Protein AF-A0A971UE52-F1 (afdb_monomer)

Solvent-accessible surface area (backbone atoms only — not comparable to full-atom values): 5996 Å² total; per-residue (Å²): 135,59,73,46,77,43,95,81,81,43,76,47,46,68,78,66,31,75,45,76,46,75,59,32,63,43,76,78,85,85,51,57,28,23,63,83,65,72,29,70,52,38,47,49,33,41,35,27,40,80,86,71,50,35,31,35,38,39,42,48,76,51,89,88,56,74,68,48,73,43,81,36,56,69,62,56,45,42,53,52,29,56,71,42,72,45,86,66,57,78,94,50,39,76,41,50,63,70,70,73,110

Foldseek 3Di:
DDWAQDPVSDIDDQVQFPDKAFFQFDCPPPATATLLPRHRFWTWMWTAHPVRWIKIWIDGNDPPDDIHIGTDDLLRVLVRCVSRVHDRDPVSVVSVVVNVD

Mean predicted aligned error: 6.05 Å

Structure (mmCIF, N/CA/C/O backbone):
data_AF-A0A971UE52-F1
#
_entry.id   AF-A0A971UE52-F1
#
loop_
_atom_site.group_PDB
_atom_site.id
_atom_site.type_symbol
_atom_site.label_atom_id
_atom_site.label_alt_id
_atom_site.label_comp_id
_atom_site.label_asym_id
_atom_site.label_entity_id
_atom_site.label_seq_id
_atom_site.pdbx_PDB_ins_code
_atom_site.Cartn_x
_atom_site.Cartn_y
_atom_site.Cartn_z
_atom_site.occupancy
_atom_site.B_iso_or_equiv
_atom_site.auth_seq_id
_atom_site.auth_comp_id
_atom_site.auth_asym_id
_atom_site.auth_atom_id
_atom_site.pdbx_PDB_model_num
ATOM 1 N N . MET A 1 1 ? -0.018 -8.079 14.083 1.00 56.56 1 MET A N 1
ATOM 2 C CA . MET A 1 1 ? -1.252 -7.279 14.201 1.00 56.56 1 MET A CA 1
ATOM 3 C C . MET A 1 1 ? -0.812 -5.843 14.361 1.00 56.56 1 MET A C 1
ATOM 5 O O . MET A 1 1 ? -0.290 -5.513 15.422 1.00 56.56 1 MET A O 1
ATOM 9 N N . THR A 1 2 ? -0.922 -5.044 13.303 1.00 76.38 2 THR A N 1
ATOM 10 C CA . THR A 1 2 ? -0.440 -3.661 13.315 1.00 76.38 2 THR A CA 1
ATOM 11 C C . THR A 1 2 ? -1.608 -2.749 12.998 1.00 76.38 2 THR A C 1
ATOM 13 O O . THR A 1 2 ? -2.152 -2.748 11.896 1.00 76.38 2 THR A O 1
ATOM 16 N N . THR A 1 3 ? -2.046 -2.026 14.017 1.00 81.88 3 THR A N 1
ATOM 17 C CA . THR A 1 3 ? -3.117 -1.050 13.894 1.00 81.88 3 THR A CA 1
ATOM 18 C C . THR A 1 3 ? -2.476 0.322 13.773 1.00 81.88 3 THR A C 1
ATOM 20 O O . THR A 1 3 ? -1.641 0.692 14.600 1.00 81.88 3 THR A O 1
ATOM 23 N N . TYR A 1 4 ? -2.865 1.074 12.752 1.00 82.62 4 TYR A N 1
ATOM 24 C CA . TYR A 1 4 ? -2.341 2.404 12.499 1.00 82.62 4 TYR A CA 1
ATOM 25 C C . TYR A 1 4 ? -3.442 3.442 12.674 1.00 82.62 4 TYR A C 1
ATOM 27 O O . TYR A 1 4 ? -4.571 3.263 12.214 1.00 82.62 4 TYR A O 1
ATOM 35 N N . GLN A 1 5 ? -3.098 4.540 13.337 1.00 81.75 5 GLN A N 1
ATOM 36 C CA . GLN A 1 5 ? -3.959 5.706 13.445 1.00 81.75 5 GLN A CA 1
ATOM 37 C C . GLN A 1 5 ? -3.553 6.707 12.367 1.00 81.75 5 GLN A C 1
ATOM 39 O O . GLN A 1 5 ? -2.395 7.106 12.287 1.00 81.75 5 GLN A O 1
ATOM 44 N N . LEU A 1 6 ? -4.513 7.072 11.531 1.00 77.06 6 LEU A N 1
ATOM 45 C CA . LEU A 1 6 ? -4.371 8.092 10.502 1.00 77.06 6 LEU A CA 1
ATOM 46 C C . LEU A 1 6 ? -4.665 9.472 11.091 1.00 77.06 6 LEU A C 1
ATOM 48 O O . LEU A 1 6 ? -5.411 9.584 12.065 1.00 77.06 6 LEU A O 1
ATOM 52 N N . ASP A 1 7 ? -4.145 10.518 10.449 1.00 68.75 7 ASP A N 1
ATOM 53 C CA . ASP A 1 7 ? -4.358 11.917 10.846 1.00 68.75 7 ASP A CA 1
ATOM 54 C C . ASP A 1 7 ? -5.844 12.335 10.891 1.00 68.75 7 ASP A C 1
ATOM 56 O O . ASP A 1 7 ? -6.209 13.237 11.638 1.00 68.75 7 ASP A O 1
ATOM 60 N N . ASP A 1 8 ? -6.722 11.641 10.161 1.00 70.06 8 ASP A N 1
ATOM 61 C CA . ASP A 1 8 ? -8.179 11.871 10.121 1.00 70.06 8 ASP A CA 1
ATOM 62 C C . ASP A 1 8 ? -8.947 11.161 11.266 1.00 70.06 8 ASP A C 1
ATOM 64 O O . ASP A 1 8 ? -10.065 10.689 11.067 1.00 70.06 8 ASP A O 1
ATOM 68 N N . ASP A 1 9 ? -8.321 10.947 12.435 1.00 72.44 9 ASP A N 1
ATOM 69 C CA . ASP A 1 9 ? -8.839 10.131 13.568 1.00 72.44 9 ASP A CA 1
ATOM 70 C C . ASP A 1 9 ? -9.236 8.687 13.174 1.00 72.44 9 ASP A C 1
ATOM 72 O O . ASP A 1 9 ? -9.873 7.931 13.909 1.00 72.44 9 ASP A O 1
ATOM 76 N N . THR A 1 10 ? -8.851 8.266 11.971 1.00 77.69 10 THR A N 1
ATOM 77 C CA . THR A 1 10 ? -9.273 6.996 11.399 1.00 77.69 10 THR A CA 1
ATOM 78 C C . THR A 1 10 ? -8.282 5.918 11.797 1.00 77.69 10 THR A C 1
ATOM 80 O O . THR A 1 10 ? -7.112 5.960 11.434 1.00 77.69 10 THR A O 1
ATOM 83 N N . VAL A 1 11 ? -8.763 4.902 12.500 1.00 82.81 11 VAL A N 1
ATOM 84 C CA . VAL A 1 11 ? -7.956 3.730 12.834 1.00 82.81 11 VAL A CA 1
ATOM 85 C C . VAL A 1 11 ? -8.132 2.675 11.745 1.00 82.81 11 VAL A C 1
ATOM 87 O O . VAL A 1 11 ? -9.242 2.183 11.521 1.00 82.81 11 VAL A O 1
ATOM 90 N N . VAL A 1 12 ? -7.041 2.331 11.061 1.00 81.88 12 VAL A N 1
ATOM 91 C CA . VAL A 1 12 ? -6.995 1.226 10.097 1.00 81.88 12 VAL A CA 1
ATOM 92 C C . VAL A 1 12 ? -6.233 0.053 10.683 1.00 81.88 12 VAL A C 1
ATOM 94 O O . VAL A 1 12 ? -5.228 0.205 11.374 1.00 81.88 12 VAL A O 1
ATOM 97 N N . ASP A 1 13 ? -6.740 -1.138 10.408 1.00 84.75 13 ASP A N 1
ATOM 98 C CA . ASP A 1 13 ? -6.170 -2.380 10.897 1.00 84.75 13 ASP A CA 1
ATOM 99 C C . ASP A 1 13 ? -5.797 -3.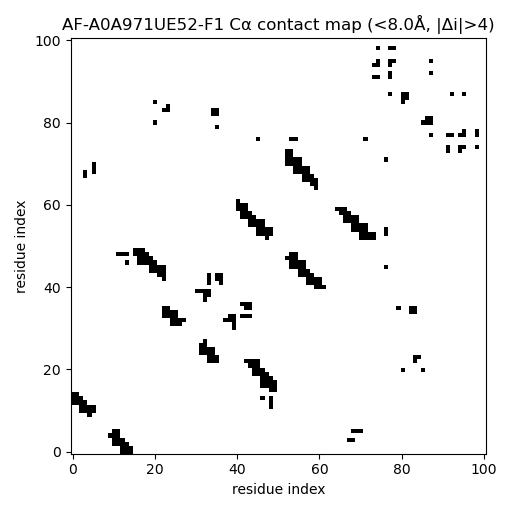247 9.694 1.00 84.75 13 ASP A C 1
ATOM 101 O O . ASP A 1 13 ? -6.658 -3.581 8.876 1.00 84.75 13 ASP A O 1
ATOM 105 N N . THR A 1 14 ? -4.502 -3.542 9.547 1.00 84.50 14 THR A N 1
ATOM 106 C CA . THR A 1 14 ? -3.969 -4.268 8.382 1.00 84.50 14 THR A CA 1
ATOM 107 C C . THR A 1 14 ? -4.431 -5.721 8.334 1.00 84.50 14 THR A C 1
ATOM 109 O O . THR A 1 14 ? -4.609 -6.260 7.247 1.00 84.50 14 THR A O 1
ATOM 112 N N . ASP A 1 15 ? -4.712 -6.333 9.487 1.00 82.50 15 ASP A N 1
ATOM 113 C CA . ASP A 1 15 ? -5.226 -7.705 9.595 1.00 82.50 15 ASP A CA 1
ATOM 114 C C . ASP A 1 15 ? -6.706 -7.790 9.188 1.00 82.50 15 ASP A C 1
ATOM 116 O O . ASP A 1 15 ? -7.150 -8.746 8.553 1.00 82.50 15 ASP A O 1
ATOM 120 N N . ARG A 1 16 ? -7.480 -6.739 9.478 1.00 84.25 16 ARG A N 1
ATOM 121 C CA . ARG A 1 16 ? -8.896 -6.630 9.092 1.00 84.25 16 ARG A CA 1
ATOM 122 C C . ARG A 1 16 ? -9.131 -6.099 7.683 1.00 84.25 16 ARG A C 1
ATOM 124 O O . ARG A 1 16 ? -10.302 -5.905 7.319 1.00 84.25 16 ARG A O 1
ATOM 131 N N . ALA A 1 17 ? -8.075 -5.858 6.911 1.00 86.62 17 ALA A N 1
ATOM 132 C CA . ALA A 1 17 ? -8.189 -5.467 5.515 1.00 86.62 17 ALA A CA 1
ATOM 133 C C . ALA A 1 17 ? -8.968 -6.528 4.718 1.00 86.62 17 ALA A C 1
ATOM 135 O O . ALA A 1 17 ? -8.872 -7.726 4.966 1.00 86.62 17 ALA A O 1
ATOM 136 N N . VAL A 1 18 ? -9.787 -6.077 3.771 1.00 89.62 18 VAL A N 1
ATOM 137 C CA . VAL A 1 18 ? -10.551 -6.965 2.880 1.00 89.62 18 VAL A CA 1
ATOM 138 C C . VAL A 1 18 ? -9.672 -7.487 1.754 1.00 89.62 18 VAL A C 1
ATOM 140 O O . VAL A 1 18 ? -9.867 -8.604 1.286 1.00 89.62 18 VAL A O 1
ATOM 143 N N . ALA A 1 19 ? -8.722 -6.669 1.311 1.00 89.44 19 ALA A N 1
ATOM 144 C CA . ALA A 1 19 ? -7.794 -7.005 0.251 1.00 89.44 19 ALA A CA 1
ATOM 145 C C . ALA A 1 19 ? -6.438 -6.353 0.517 1.00 89.44 19 ALA A C 1
ATOM 147 O O . ALA A 1 19 ? -6.367 -5.277 1.121 1.00 89.44 19 ALA A O 1
ATOM 148 N N . THR A 1 20 ? -5.384 -7.026 0.068 1.00 90.94 20 THR A N 1
ATOM 149 C CA . THR A 1 20 ? -3.989 -6.627 0.247 1.00 90.94 20 THR A CA 1
ATOM 150 C C . THR A 1 20 ? -3.230 -6.887 -1.043 1.00 90.94 20 THR A C 1
ATOM 152 O O . THR A 1 20 ? -3.398 -7.952 -1.638 1.00 90.94 20 THR A O 1
ATOM 155 N N . TRP A 1 21 ? -2.380 -5.951 -1.449 1.00 92.25 21 TRP A N 1
ATOM 156 C CA . TRP A 1 21 ? -1.537 -6.073 -2.633 1.00 92.25 21 TRP A CA 1
ATOM 157 C C . TRP A 1 21 ? -0.096 -5.737 -2.277 1.00 92.25 21 TRP A C 1
ATOM 159 O O . TRP A 1 21 ? 0.194 -4.670 -1.732 1.00 92.25 21 TRP A O 1
ATOM 169 N N 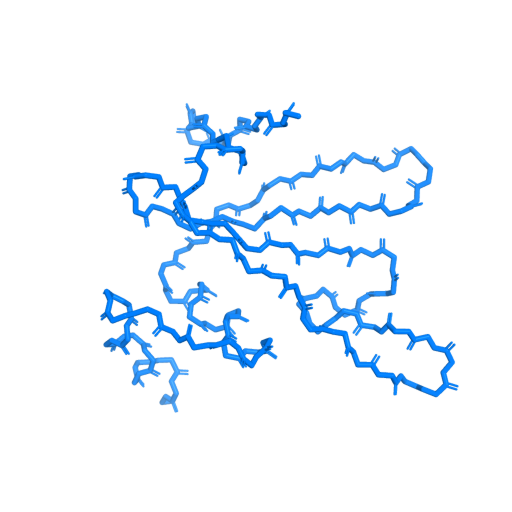. ASP A 1 22 ? 0.797 -6.661 -2.602 1.00 90.56 22 ASP A N 1
ATOM 170 C CA . ASP A 1 22 ? 2.239 -6.499 -2.465 1.00 90.56 22 ASP A CA 1
ATOM 171 C C . ASP A 1 22 ? 2.816 -5.623 -3.571 1.00 90.56 22 ASP A C 1
ATOM 173 O O . ASP A 1 22 ? 2.331 -5.633 -4.703 1.00 90.56 22 ASP A O 1
ATOM 177 N N . GLU A 1 23 ? 3.868 -4.873 -3.265 1.00 91.00 23 GLU A N 1
ATOM 178 C CA . GLU A 1 23 ? 4.600 -4.162 -4.307 1.00 91.00 23 GLU A CA 1
ATOM 179 C C . GLU A 1 23 ? 5.272 -5.111 -5.297 1.00 91.00 23 GLU A C 1
ATOM 181 O O . GLU A 1 23 ? 5.733 -6.207 -4.969 1.00 91.00 23 GLU A O 1
ATOM 186 N N . ALA A 1 24 ? 5.401 -4.625 -6.523 1.00 90.19 24 ALA A N 1
ATOM 187 C CA . ALA A 1 24 ? 6.338 -5.157 -7.482 1.00 90.19 24 ALA A CA 1
ATOM 188 C C . ALA A 1 24 ? 7.719 -4.554 -7.215 1.00 90.19 24 ALA A C 1
ATOM 190 O O . ALA A 1 24 ? 7.873 -3.343 -7.033 1.00 90.19 24 ALA A O 1
ATOM 191 N N . THR A 1 25 ? 8.737 -5.406 -7.252 1.00 90.19 25 THR A N 1
ATOM 192 C CA . THR A 1 25 ? 10.135 -4.980 -7.242 1.00 90.19 25 THR A CA 1
ATOM 193 C C . THR A 1 25 ? 10.747 -5.221 -8.613 1.00 90.19 25 THR A C 1
ATOM 195 O O . THR A 1 25 ? 10.428 -6.206 -9.280 1.00 90.19 25 THR A O 1
ATOM 198 N N . ASP A 1 26 ? 11.607 -4.308 -9.043 1.00 88.31 26 ASP A N 1
ATOM 199 C CA . ASP A 1 26 ? 12.359 -4.402 -10.287 1.00 88.31 26 ASP A CA 1
ATOM 200 C C . ASP A 1 26 ? 13.845 -4.636 -10.001 1.00 88.31 26 ASP A C 1
ATOM 202 O O . ASP A 1 26 ? 14.370 -4.161 -8.993 1.00 88.31 26 ASP A O 1
ATOM 206 N N . TRP A 1 27 ? 14.527 -5.392 -10.858 1.00 87.38 27 TRP A N 1
ATOM 207 C CA . TRP A 1 27 ? 15.944 -5.694 -10.672 1.00 87.38 27 TRP A CA 1
ATOM 208 C C . TRP A 1 27 ? 16.803 -4.684 -11.433 1.00 87.38 27 TRP A C 1
ATOM 210 O O . TRP A 1 27 ? 16.946 -4.777 -12.649 1.00 87.38 27 TRP A O 1
ATOM 220 N N . ASP A 1 28 ? 17.463 -3.781 -10.707 1.00 86.38 28 ASP A N 1
ATOM 221 C CA . ASP A 1 28 ? 18.321 -2.733 -11.293 1.00 86.38 28 ASP A CA 1
ATOM 222 C C . ASP A 1 28 ? 19.759 -3.223 -11.594 1.00 86.38 28 ASP A C 1
ATOM 224 O O . ASP A 1 28 ? 20.699 -2.455 -11.764 1.00 86.38 28 ASP A O 1
ATOM 228 N N . GLY A 1 29 ? 19.989 -4.539 -11.614 1.00 87.19 29 GLY A N 1
ATOM 229 C CA . GLY A 1 29 ? 21.319 -5.120 -11.844 1.00 87.19 29 GLY A CA 1
ATOM 230 C C . GLY A 1 29 ? 22.135 -5.387 -10.574 1.00 87.19 29 GLY A C 1
ATOM 231 O O . GLY A 1 29 ? 23.154 -6.068 -10.653 1.00 87.19 29 GLY A O 1
ATOM 232 N N . SER A 1 30 ? 21.696 -4.901 -9.409 1.00 87.44 30 SER A N 1
ATOM 233 C CA . SER A 1 30 ? 22.342 -5.176 -8.109 1.00 87.44 30 SER A CA 1
ATOM 234 C C . SER A 1 30 ? 21.371 -5.438 -6.959 1.00 87.44 30 SER A C 1
ATOM 236 O O . SER A 1 30 ? 21.707 -6.199 -6.055 1.00 87.44 30 SER A O 1
ATOM 238 N N . ASN A 1 31 ? 20.187 -4.816 -6.964 1.00 87.50 31 ASN A N 1
ATOM 239 C CA . ASN A 1 31 ? 19.184 -4.961 -5.910 1.00 87.50 31 ASN A CA 1
ATOM 240 C C . ASN A 1 31 ? 17.768 -4.980 -6.501 1.00 87.50 31 ASN A C 1
ATOM 242 O O . ASN A 1 31 ? 17.542 -4.503 -7.613 1.00 87.50 31 ASN A O 1
ATOM 246 N N . HIS A 1 32 ? 16.824 -5.508 -5.720 1.00 84.56 32 HIS A N 1
ATOM 247 C CA . HIS A 1 32 ? 15.391 -5.386 -5.977 1.00 84.56 32 HIS A CA 1
ATOM 248 C C . HIS A 1 32 ? 14.917 -4.016 -5.488 1.00 84.56 32 HIS A C 1
ATOM 250 O O . HIS A 1 32 ? 14.929 -3.750 -4.287 1.00 84.56 32 HIS A O 1
ATOM 256 N N . ILE A 1 33 ? 14.533 -3.147 -6.418 1.00 89.25 33 ILE A N 1
ATOM 257 C CA . ILE A 1 33 ? 14.016 -1.811 -6.142 1.00 89.25 33 ILE A CA 1
ATOM 258 C C . ILE A 1 33 ? 12.496 -1.860 -6.197 1.00 89.25 33 ILE A C 1
ATOM 260 O O . ILE A 1 33 ? 11.909 -2.217 -7.216 1.00 89.25 33 ILE A O 1
ATOM 264 N N . SER A 1 34 ? 11.846 -1.474 -5.112 1.00 86.12 34 SER A N 1
ATOM 265 C CA . SER A 1 34 ? 10.400 -1.322 -5.060 1.00 86.12 34 SER A CA 1
ATOM 266 C C . SER A 1 34 ? 9.903 -0.304 -6.077 1.00 86.12 34 SER A C 1
ATOM 268 O O . SER A 1 34 ? 10.327 0.850 -6.060 1.00 86.12 34 SER A O 1
ATOM 270 N N . ARG A 1 35 ? 8.956 -0.687 -6.940 1.00 87.38 35 ARG A N 1
ATOM 271 C CA . ARG A 1 35 ? 8.372 0.237 -7.929 1.00 87.38 35 ARG A CA 1
ATOM 272 C C . ARG A 1 35 ? 7.546 1.337 -7.273 1.00 87.38 35 ARG A C 1
ATOM 274 O O . ARG A 1 35 ? 7.539 2.465 -7.749 1.00 87.38 35 ARG A O 1
ATOM 281 N N . ALA A 1 36 ? 6.880 1.013 -6.167 1.00 84.81 36 ALA A N 1
ATOM 282 C CA . ALA A 1 36 ? 6.036 1.941 -5.425 1.00 84.81 36 ALA A CA 1
ATOM 283 C C . ALA A 1 36 ? 6.817 3.073 -4.736 1.00 84.81 36 ALA A C 1
ATOM 285 O O . ALA A 1 36 ? 6.336 4.201 -4.671 1.00 84.81 36 ALA A O 1
ATOM 286 N N . THR A 1 37 ? 8.000 2.775 -4.196 1.00 83.62 37 THR A N 1
ATOM 287 C CA . THR A 1 37 ? 8.786 3.712 -3.373 1.00 83.62 37 THR A CA 1
ATOM 288 C C . THR A 1 37 ? 10.088 4.153 -4.036 1.00 83.62 37 THR A C 1
ATOM 290 O O . THR A 1 37 ? 10.708 5.113 -3.581 1.00 83.62 37 THR A O 1
ATOM 293 N N . GLY A 1 38 ? 10.529 3.452 -5.084 1.00 82.25 38 GLY A N 1
ATOM 294 C CA . GLY A 1 38 ? 11.821 3.663 -5.734 1.00 82.25 38 GLY A CA 1
ATOM 295 C C . GLY A 1 38 ? 13.019 3.285 -4.861 1.00 82.25 38 GLY A C 1
ATOM 296 O O . GLY A 1 38 ? 14.128 3.745 -5.121 1.00 82.25 38 GLY A O 1
ATOM 297 N N . SER A 1 39 ? 12.822 2.493 -3.804 1.00 83.12 39 SER A N 1
ATOM 298 C CA . SER A 1 39 ? 13.864 2.173 -2.827 1.00 83.12 39 SER A CA 1
ATOM 299 C C . SER A 1 39 ? 14.005 0.667 -2.637 1.00 83.12 39 SER A C 1
ATOM 301 O O . SER A 1 39 ? 13.034 -0.069 -2.719 1.00 83.12 39 SER A O 1
ATOM 303 N N . GLN A 1 40 ? 15.216 0.193 -2.348 1.00 84.44 40 GLN A N 1
ATOM 304 C CA . GLN A 1 40 ? 15.459 -1.226 -2.037 1.00 84.44 40 GLN A CA 1
ATOM 305 C C . GLN A 1 40 ? 15.192 -1.588 -0.568 1.00 84.44 40 GLN A C 1
ATOM 307 O O . GLN A 1 40 ? 15.191 -2.759 -0.191 1.00 84.44 40 GLN A O 1
ATOM 312 N N . TRP A 1 41 ? 15.049 -0.577 0.293 1.00 85.12 41 TRP A N 1
ATOM 313 C CA . TRP A 1 41 ? 14.905 -0.763 1.740 1.00 85.12 41 TRP A CA 1
ATOM 314 C C . TRP A 1 41 ? 13.546 -0.331 2.279 1.00 85.12 41 TRP A C 1
ATOM 316 O O . TRP A 1 41 ? 13.227 -0.661 3.423 1.00 85.12 41 TRP A O 1
ATOM 326 N N . LEU A 1 42 ? 12.803 0.448 1.490 1.00 87.12 42 LEU A N 1
ATOM 327 C CA . LEU A 1 42 ? 11.476 0.930 1.834 1.00 87.12 42 LEU A CA 1
ATOM 328 C C . LEU A 1 42 ? 10.465 0.144 1.017 1.00 87.12 42 LEU A C 1
ATOM 330 O O . LEU A 1 42 ? 10.336 0.357 -0.185 1.00 87.12 42 LEU A O 1
ATOM 334 N N . HIS A 1 43 ? 9.754 -0.725 1.705 1.00 88.81 43 HIS A N 1
ATOM 335 C CA . HIS A 1 43 ? 8.678 -1.519 1.153 1.00 88.81 43 HIS A CA 1
ATOM 336 C C . HIS A 1 43 ? 7.362 -0.762 1.296 1.00 88.81 43 HIS A C 1
ATOM 338 O O . HIS A 1 43 ? 7.164 -0.009 2.256 1.00 88.81 43 HIS A O 1
ATOM 344 N N . ALA A 1 44 ? 6.469 -0.940 0.335 1.00 91.50 44 ALA A N 1
ATOM 345 C CA . ALA A 1 44 ? 5.121 -0.406 0.351 1.00 91.50 44 ALA A CA 1
ATOM 346 C C . ALA A 1 44 ? 4.111 -1.508 0.045 1.00 91.50 44 ALA A C 1
ATOM 348 O O . ALA A 1 44 ? 4.203 -2.195 -0.966 1.00 91.50 44 ALA A O 1
ATOM 349 N N . ARG A 1 45 ? 3.085 -1.638 0.881 1.00 91.75 45 ARG A N 1
ATOM 350 C CA . ARG A 1 45 ? 2.009 -2.606 0.666 1.00 91.75 45 ARG A CA 1
ATOM 351 C C . ARG A 1 45 ? 0.665 -1.904 0.711 1.00 91.75 45 ARG A C 1
ATOM 353 O O . ARG A 1 45 ? 0.376 -1.168 1.652 1.00 91.75 45 ARG A O 1
ATOM 360 N N . LEU A 1 46 ? -0.153 -2.108 -0.316 1.00 92.62 46 LEU A N 1
ATOM 361 C CA . LEU A 1 46 ? -1.475 -1.501 -0.413 1.00 92.62 46 LEU A CA 1
ATOM 362 C C . LEU A 1 46 ? -2.509 -2.386 0.285 1.00 92.62 46 LEU A C 1
ATOM 364 O O . LEU A 1 46 ? -2.535 -3.601 0.100 1.00 92.62 46 LEU A O 1
ATOM 368 N N . TYR A 1 47 ? -3.407 -1.768 1.038 1.00 91.62 47 TYR A N 1
ATOM 369 C CA . TYR A 1 47 ? -4.501 -2.428 1.737 1.00 91.62 47 TYR A CA 1
ATOM 370 C C . TYR A 1 47 ? -5.824 -1.723 1.436 1.00 91.62 47 TYR A C 1
ATOM 372 O O . TYR A 1 47 ? -5.884 -0.503 1.263 1.00 91.62 47 TYR A O 1
ATOM 380 N N . ARG A 1 48 ? -6.913 -2.497 1.429 1.00 90.31 48 ARG A N 1
ATOM 381 C CA . ARG A 1 48 ? -8.288 -1.989 1.359 1.00 90.31 48 ARG A CA 1
ATOM 382 C C . ARG A 1 48 ? -9.015 -2.287 2.658 1.00 90.31 48 ARG A C 1
ATOM 384 O O . ARG A 1 48 ? -9.191 -3.444 3.039 1.00 90.31 48 ARG A O 1
ATOM 391 N N . SER A 1 49 ? -9.492 -1.245 3.328 1.00 88.00 49 SER A N 1
ATOM 392 C CA . SER A 1 49 ? -10.316 -1.390 4.529 1.00 88.00 49 SER A CA 1
ATOM 393 C C . SER A 1 49 ? -11.698 -1.958 4.191 1.00 88.00 49 SER A C 1
ATOM 395 O O . SER A 1 49 ? -12.217 -1.784 3.089 1.00 88.00 49 SER A O 1
ATOM 397 N N . ARG A 1 50 ? -12.376 -2.528 5.193 1.00 83.88 50 ARG A N 1
ATOM 398 C CA . ARG A 1 50 ? -13.797 -2.927 5.090 1.00 83.88 50 ARG A CA 1
ATOM 399 C C . ARG A 1 50 ? -14.746 -1.784 4.746 1.00 83.88 50 ARG A C 1
ATOM 401 O O . ARG A 1 50 ? -15.842 -2.033 4.263 1.00 83.88 50 ARG A O 1
ATOM 408 N N . LYS A 1 51 ? -14.334 -0.544 5.009 1.00 82.00 51 LYS A N 1
ATOM 409 C CA . LYS A 1 51 ? -15.1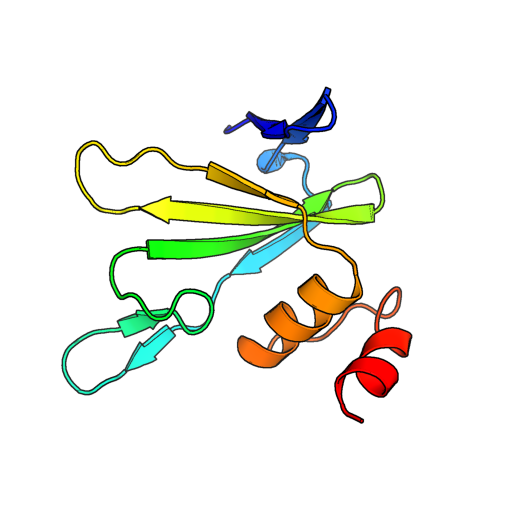10 0.664 4.718 1.00 82.00 51 LYS A CA 1
ATOM 410 C C . LYS A 1 51 ? -14.887 1.173 3.285 1.00 82.00 51 LYS A C 1
ATOM 412 O O . LYS A 1 51 ? -15.418 2.219 2.942 1.00 82.00 51 LYS A O 1
ATOM 417 N N . GLY A 1 52 ? -14.078 0.473 2.483 1.00 83.62 52 GLY A N 1
ATOM 418 C CA . GLY A 1 52 ? -13.766 0.831 1.099 1.00 83.62 52 GLY A CA 1
ATOM 419 C C . GLY A 1 52 ? -12.568 1.767 0.929 1.00 83.62 52 GLY A C 1
ATOM 420 O O . GLY A 1 52 ? -12.129 1.954 -0.192 1.00 83.62 52 GLY A O 1
ATOM 421 N N . ARG A 1 53 ? -11.990 2.306 2.012 1.00 87.31 53 ARG A N 1
ATOM 422 C CA . ARG A 1 53 ? -10.810 3.189 1.939 1.00 87.31 53 ARG A CA 1
ATOM 423 C C . ARG A 1 53 ? -9.538 2.409 1.620 1.00 87.31 53 ARG A C 1
ATOM 425 O O . ARG A 1 53 ? -9.320 1.361 2.241 1.00 87.31 53 ARG A O 1
ATOM 432 N N . PHE A 1 54 ? -8.700 2.963 0.751 1.00 90.44 54 PHE A N 1
ATOM 433 C CA . PHE A 1 54 ? -7.378 2.443 0.418 1.00 90.44 54 PHE A CA 1
ATOM 434 C C . PHE A 1 54 ? -6.292 3.127 1.248 1.00 90.44 54 PHE A C 1
ATOM 436 O O . PHE A 1 54 ? -6.367 4.316 1.554 1.00 90.44 54 PHE A O 1
ATOM 443 N N . TYR A 1 55 ? -5.285 2.365 1.654 1.00 91.19 55 TYR A N 1
ATOM 444 C CA . TYR A 1 55 ? -4.143 2.888 2.394 1.00 91.19 55 TYR A CA 1
ATOM 445 C C . TYR A 1 55 ? -2.900 2.060 2.107 1.00 91.19 55 TYR A C 1
ATOM 447 O O . TYR A 1 55 ? -2.976 0.843 1.947 1.00 91.19 55 TYR A O 1
ATOM 455 N N . VAL A 1 56 ? -1.755 2.725 2.037 1.00 91.31 56 VAL A N 1
ATOM 456 C CA . VAL A 1 56 ? -0.456 2.103 1.807 1.00 91.31 56 VAL A CA 1
ATOM 457 C C . VAL A 1 56 ? 0.340 2.089 3.104 1.00 91.31 56 VAL A C 1
ATOM 459 O O . VAL A 1 56 ? 0.520 3.114 3.756 1.00 91.31 56 VAL A O 1
ATOM 462 N N . GLU A 1 57 ? 0.778 0.908 3.509 1.00 91.12 57 GLU A N 1
ATOM 463 C CA . GLU A 1 57 ? 1.707 0.710 4.613 1.00 91.12 57 GLU A CA 1
ATOM 464 C C . GLU A 1 57 ? 3.127 0.823 4.065 1.00 91.12 57 GLU A C 1
ATOM 466 O O . GLU A 1 57 ? 3.490 0.117 3.128 1.00 91.12 57 GLU A O 1
ATOM 471 N N . HIS A 1 58 ? 3.925 1.702 4.654 1.00 89.31 58 HIS A N 1
ATOM 472 C CA . HIS A 1 58 ? 5.341 1.847 4.376 1.00 89.31 58 HIS A CA 1
ATOM 473 C C . HIS A 1 58 ? 6.129 1.159 5.485 1.00 89.31 58 HIS A C 1
ATOM 475 O O . HIS A 1 58 ? 6.068 1.579 6.643 1.00 89.31 58 HIS A O 1
ATOM 481 N N . THR A 1 59 ? 6.892 0.129 5.125 1.00 86.94 59 THR A N 1
ATOM 482 C CA . THR A 1 59 ? 7.763 -0.593 6.057 1.00 86.94 59 THR A CA 1
ATOM 483 C C . THR A 1 59 ? 9.217 -0.388 5.670 1.00 86.94 59 THR A C 1
ATOM 485 O O . THR A 1 59 ? 9.608 -0.500 4.510 1.00 86.94 59 THR A O 1
ATOM 488 N N . SER A 1 60 ? 10.041 -0.028 6.648 1.00 85.44 60 SER A N 1
ATOM 489 C CA . SER A 1 60 ? 11.460 0.250 6.424 1.00 85.44 60 SER A CA 1
ATOM 490 C C . SER A 1 60 ? 12.309 -0.848 7.039 1.00 85.44 60 SER A C 1
ATOM 492 O O . SER A 1 60 ? 12.222 -1.103 8.234 1.00 85.44 60 SER A O 1
ATOM 494 N N . GLN A 1 61 ? 13.220 -1.433 6.263 1.00 82.81 61 GLN A N 1
ATOM 495 C CA . GLN A 1 61 ? 14.188 -2.404 6.798 1.00 82.81 61 GLN A CA 1
ATOM 496 C C . GLN A 1 61 ? 15.373 -1.749 7.535 1.00 82.81 61 GLN A C 1
ATOM 498 O O . GLN A 1 61 ? 16.264 -2.437 8.033 1.00 82.81 61 GLN A O 1
ATOM 503 N N . TRP A 1 62 ? 15.411 -0.416 7.616 1.0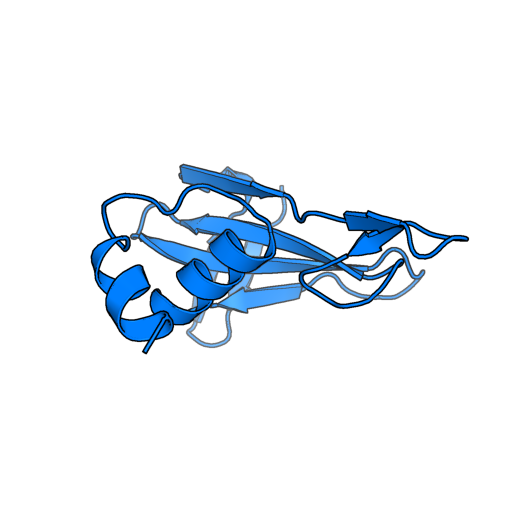0 79.75 62 TRP A N 1
ATOM 504 C CA . TRP A 1 62 ? 16.435 0.321 8.355 1.00 79.75 62 TRP A CA 1
ATOM 505 C C . TRP A 1 62 ? 16.177 0.281 9.862 1.00 79.75 62 TRP A C 1
ATOM 507 O O . TRP A 1 62 ? 15.124 0.716 10.330 1.00 79.75 62 TRP A O 1
ATOM 517 N N . GLN A 1 63 ? 17.173 -0.164 10.637 1.00 75.94 63 GLN A N 1
ATOM 518 C CA . GLN A 1 63 ? 17.099 -0.144 12.100 1.00 75.94 63 GLN A CA 1
ATOM 519 C C . GLN A 1 63 ? 16.775 1.261 12.625 1.00 75.94 63 GLN A C 1
ATOM 521 O O . GLN A 1 63 ? 17.490 2.222 12.346 1.00 75.94 63 GLN A O 1
ATOM 526 N N . GLY A 1 64 ? 15.706 1.356 13.415 1.00 76.56 64 GLY A N 1
ATOM 527 C CA . GLY A 1 64 ? 15.236 2.607 14.013 1.00 76.56 64 GLY A CA 1
ATOM 528 C C . GLY A 1 64 ? 14.258 3.408 13.149 1.00 76.56 64 GLY A C 1
ATOM 529 O O . GLY A 1 64 ? 13.753 4.426 13.621 1.00 76.56 64 GLY A O 1
ATOM 530 N N . SER A 1 65 ? 13.952 2.962 11.928 1.00 78.12 65 SER A N 1
ATOM 531 C CA . SER A 1 65 ? 12.839 3.528 11.161 1.00 78.12 65 SER A CA 1
ATOM 532 C C . SER A 1 65 ? 11.507 3.032 11.711 1.00 78.12 65 SER A C 1
ATOM 534 O O . SER A 1 65 ? 11.403 1.909 12.201 1.00 78.12 65 SER A O 1
ATOM 536 N N . ARG A 1 66 ? 10.493 3.896 11.669 1.00 77.94 66 ARG A N 1
ATOM 537 C CA . ARG A 1 66 ? 9.133 3.556 12.087 1.00 77.94 66 ARG A CA 1
ATOM 538 C C . ARG A 1 66 ? 8.304 3.246 10.859 1.00 77.94 66 ARG A C 1
ATOM 540 O O . ARG A 1 66 ? 8.321 4.021 9.905 1.00 77.94 66 ARG A O 1
ATOM 547 N N . ASP A 1 67 ? 7.572 2.146 10.922 1.00 85.69 67 ASP A N 1
ATOM 548 C CA . ASP A 1 67 ? 6.556 1.834 9.931 1.00 85.69 67 ASP A CA 1
ATOM 549 C C . ASP A 1 67 ? 5.433 2.867 10.021 1.00 85.69 67 ASP A C 1
ATOM 551 O O . ASP A 1 67 ? 5.078 3.342 11.107 1.00 85.69 67 ASP A O 1
ATOM 555 N N . GLY A 1 68 ? 4.882 3.226 8.872 1.00 86.38 68 GLY A N 1
ATOM 556 C CA . GLY A 1 68 ? 3.830 4.223 8.765 1.00 86.38 68 GLY A CA 1
ATOM 557 C C . GLY A 1 68 ? 2.774 3.784 7.773 1.00 86.38 68 GLY A C 1
ATOM 558 O O . GLY A 1 68 ? 2.991 2.882 6.971 1.00 86.38 68 GLY A O 1
ATOM 559 N N . VAL A 1 69 ? 1.626 4.443 7.813 1.00 88.56 69 VAL A N 1
ATOM 560 C CA . VAL A 1 69 ? 0.569 4.239 6.831 1.00 88.56 69 VAL A CA 1
ATOM 561 C C . VAL A 1 69 ? 0.193 5.580 6.223 1.00 88.56 69 VAL A C 1
ATOM 563 O O . VAL A 1 69 ? 0.247 6.613 6.887 1.00 88.56 69 VAL A O 1
ATOM 566 N N . THR A 1 70 ? -0.196 5.577 4.959 1.00 88.00 70 THR A N 1
ATOM 567 C CA . THR A 1 70 ? -0.714 6.756 4.271 1.00 88.00 70 THR A CA 1
ATOM 568 C C . THR A 1 70 ? -2.026 6.394 3.592 1.00 88.00 70 THR A C 1
ATOM 570 O O . THR A 1 70 ? -2.113 5.382 2.899 1.00 88.00 70 THR A O 1
ATOM 573 N N . LEU A 1 71 ? -3.072 7.189 3.824 1.00 89.69 71 LEU A N 1
ATOM 574 C CA . LEU A 1 71 ? -4.333 7.042 3.096 1.00 89.69 71 LEU A CA 1
ATOM 575 C C . LEU A 1 71 ? -4.121 7.396 1.630 1.00 89.69 71 LEU A C 1
ATOM 577 O O . LEU A 1 71 ? -3.442 8.371 1.316 1.00 89.69 71 LEU A O 1
ATOM 581 N N . LEU A 1 72 ? -4.742 6.617 0.756 1.00 88.88 72 LEU A N 1
ATOM 582 C CA . LEU A 1 72 ? -4.793 6.897 -0.666 1.00 88.88 72 LEU A CA 1
ATOM 583 C C . LEU A 1 72 ? -6.245 7.092 -1.080 1.00 88.88 72 LEU A C 1
ATOM 585 O O . LEU A 1 72 ? -7.120 6.303 -0.717 1.00 88.88 72 LEU A O 1
ATOM 589 N N . ASP A 1 73 ? -6.479 8.128 -1.873 1.00 88.94 73 ASP A N 1
ATOM 590 C CA . ASP A 1 73 ? -7.708 8.266 -2.639 1.00 88.94 73 ASP A CA 1
ATOM 591 C C . ASP A 1 73 ? -7.793 7.175 -3.710 1.00 88.94 73 ASP A C 1
ATOM 593 O O . ASP A 1 73 ? -6.781 6.599 -4.123 1.00 88.94 73 ASP A O 1
ATOM 597 N N . ASP A 1 74 ? -9.001 6.924 -4.205 1.00 89.00 74 ASP A N 1
ATOM 598 C CA . ASP A 1 74 ? -9.258 5.861 -5.176 1.00 89.00 74 ASP A CA 1
ATOM 599 C C . ASP A 1 74 ? -8.380 5.998 -6.433 1.00 89.00 74 ASP A C 1
ATOM 601 O O . ASP A 1 74 ? -7.757 5.030 -6.863 1.00 89.00 74 ASP A O 1
ATOM 605 N N . ALA A 1 75 ? -8.221 7.214 -6.965 1.00 88.38 75 ALA A N 1
ATOM 606 C CA . ALA A 1 75 ? -7.342 7.482 -8.107 1.00 88.38 75 ALA A CA 1
ATOM 607 C C . ALA A 1 75 ? -5.862 7.171 -7.804 1.00 88.38 75 ALA A C 1
ATOM 609 O O . ALA A 1 75 ? -5.139 6.613 -8.633 1.00 88.38 75 ALA A O 1
ATOM 610 N N . ALA A 1 76 ? -5.390 7.492 -6.595 1.00 89.38 76 ALA A N 1
ATOM 611 C CA . ALA A 1 76 ? -4.023 7.182 -6.184 1.00 89.38 76 ALA A CA 1
ATOM 612 C C . ALA A 1 76 ? -3.819 5.669 -6.003 1.00 89.38 76 ALA A C 1
ATOM 614 O O . ALA A 1 76 ? -2.777 5.139 -6.393 1.00 89.38 76 ALA A O 1
ATOM 615 N N . ALA A 1 77 ? -4.828 4.966 -5.482 1.00 90.25 77 ALA A N 1
ATOM 616 C CA . ALA A 1 77 ? -4.828 3.512 -5.375 1.00 90.25 77 ALA A CA 1
ATOM 617 C C . ALA A 1 77 ? -4.793 2.841 -6.756 1.00 90.25 77 ALA A C 1
ATOM 619 O O . ALA A 1 77 ? -3.992 1.930 -6.961 1.00 90.25 77 ALA A O 1
ATOM 620 N N . VAL A 1 78 ? -5.579 3.328 -7.724 1.00 90.88 78 VAL A N 1
ATOM 621 C CA . VAL A 1 78 ? -5.534 2.855 -9.118 1.00 90.88 78 VAL A CA 1
ATOM 622 C C . VAL A 1 78 ? -4.132 2.999 -9.697 1.00 90.88 78 VAL A C 1
ATOM 624 O O . VAL A 1 78 ? -3.560 2.022 -10.180 1.00 90.88 78 VAL A O 1
ATOM 627 N N . ARG A 1 79 ? -3.536 4.192 -9.602 1.00 89.06 79 ARG A N 1
ATOM 628 C CA . ARG A 1 79 ? -2.176 4.441 -10.107 1.00 89.06 79 ARG A CA 1
ATOM 629 C C . ARG A 1 79 ? -1.151 3.513 -9.460 1.00 89.06 79 ARG A C 1
ATOM 631 O O . ARG A 1 79 ? -0.272 3.008 -10.152 1.00 89.06 79 ARG A O 1
ATOM 638 N N . TRP A 1 80 ? -1.276 3.261 -8.157 1.00 91.50 80 T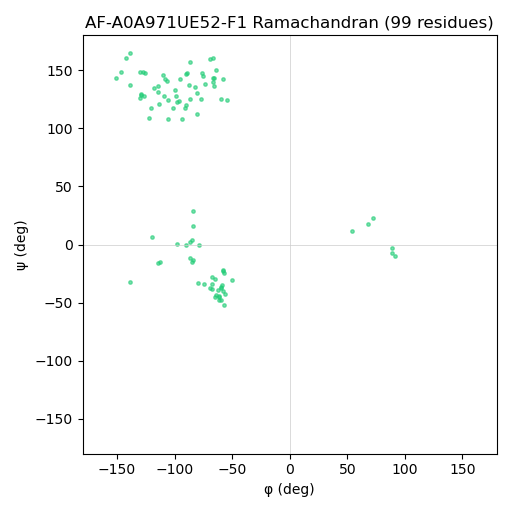RP A N 1
ATOM 639 C CA . TRP A 1 80 ? -0.404 2.333 -7.442 1.00 91.50 80 TRP A CA 1
ATOM 640 C C . TRP A 1 80 ? -0.568 0.894 -7.945 1.00 91.50 80 TRP A C 1
ATOM 642 O O . TRP A 1 80 ? 0.428 0.219 -8.201 1.00 91.50 80 TRP A O 1
ATOM 652 N N . LEU A 1 81 ? -1.805 0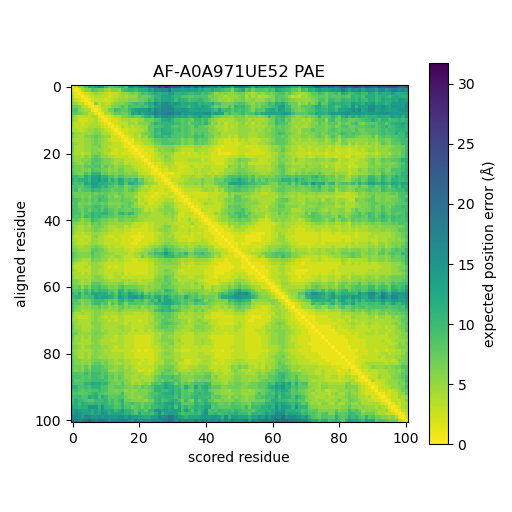.425 -8.129 1.00 90.69 81 LEU A N 1
ATOM 653 C CA . LEU A 1 81 ? -2.090 -0.919 -8.640 1.00 90.69 81 LEU A CA 1
ATOM 654 C C . LEU A 1 81 ? -1.517 -1.107 -10.046 1.00 90.69 81 LEU A C 1
ATOM 656 O O . LEU A 1 81 ? -0.793 -2.073 -10.280 1.00 90.69 81 LEU A O 1
ATOM 660 N N . LEU A 1 82 ? -1.751 -0.145 -10.942 1.00 89.69 82 LEU A N 1
ATOM 661 C CA . LEU A 1 82 ? -1.225 -0.162 -12.309 1.00 89.69 82 LEU A CA 1
ATOM 662 C C . LEU A 1 82 ? 0.309 -0.152 -12.334 1.00 89.69 82 LEU A C 1
ATOM 664 O O . LEU A 1 82 ? 0.917 -0.941 -13.055 1.00 89.69 82 LEU A O 1
ATOM 668 N N . LEU A 1 83 ? 0.943 0.685 -11.507 1.00 89.19 83 LEU A N 1
ATOM 669 C CA . LEU A 1 83 ? 2.404 0.761 -11.390 1.00 89.19 83 LEU A CA 1
ATOM 670 C C . LEU A 1 83 ? 3.023 -0.581 -10.964 1.00 89.19 83 LEU A C 1
ATOM 672 O O . LEU A 1 83 ? 4.096 -0.966 -11.438 1.00 89.19 83 LEU A O 1
ATOM 676 N N . ASN A 1 84 ? 2.332 -1.306 -10.084 1.00 88.62 84 ASN A N 1
ATOM 677 C CA . ASN A 1 84 ? 2.763 -2.609 -9.587 1.00 88.62 84 ASN A CA 1
ATOM 678 C C . ASN A 1 84 ? 2.256 -3.787 -10.443 1.00 88.62 84 ASN A C 1
ATOM 680 O O . ASN A 1 84 ? 2.602 -4.930 -10.162 1.00 88.62 84 ASN A O 1
ATOM 684 N N . GLY A 1 85 ? 1.493 -3.528 -11.509 1.00 87.31 85 GLY A N 1
ATOM 685 C CA . GLY A 1 85 ? 0.979 -4.559 -12.414 1.00 87.31 85 GLY A CA 1
ATOM 686 C C . GLY A 1 85 ? -0.143 -5.418 -11.823 1.00 87.31 85 GLY A C 1
ATOM 687 O O . GLY A 1 85 ? -0.352 -6.542 -12.278 1.00 87.31 85 GLY A O 1
ATOM 688 N N . HIS A 1 86 ? -0.855 -4.913 -10.815 1.00 89.81 86 HIS A N 1
ATOM 689 C CA . HIS A 1 86 ? -2.006 -5.592 -10.222 1.00 89.81 86 HIS A CA 1
ATOM 690 C C . HIS A 1 86 ? -3.308 -5.225 -10.939 1.00 89.81 86 HIS A C 1
ATOM 692 O O . HIS A 1 86 ? -3.459 -4.089 -11.395 1.00 89.81 86 HIS A O 1
ATOM 698 N N . PRO A 1 87 ? -4.281 -6.154 -11.006 1.00 86.44 87 PRO A N 1
ATOM 699 C CA . PRO A 1 87 ? -5.601 -5.848 -11.533 1.00 86.44 87 PRO A CA 1
ATOM 700 C C . PRO A 1 87 ? -6.319 -4.845 -10.626 1.00 86.44 87 PRO A C 1
ATOM 702 O O . PRO A 1 87 ? -6.312 -4.967 -9.397 1.00 86.44 87 PRO A O 1
ATOM 705 N N . VAL A 1 88 ? -6.959 -3.863 -11.253 1.00 85.81 88 VAL A N 1
ATOM 706 C CA . VAL A 1 88 ? -7.748 -2.850 -10.558 1.00 85.81 88 VAL A CA 1
ATOM 707 C C . VAL A 1 88 ? -9.124 -3.440 -10.230 1.00 85.81 88 VAL A C 1
ATOM 709 O O . VAL A 1 88 ? -9.742 -4.041 -11.104 1.00 85.81 88 VAL A O 1
ATOM 712 N N . PRO A 1 89 ? -9.614 -3.338 -8.982 1.00 84.06 89 PRO A N 1
ATOM 713 C CA . PRO A 1 89 ? -10.942 -3.834 -8.648 1.00 84.06 89 PRO A CA 1
ATOM 714 C C . PRO A 1 89 ? -12.038 -3.020 -9.354 1.00 84.06 89 PRO A C 1
ATOM 716 O O . PRO A 1 89 ? -11.938 -1.797 -9.428 1.00 84.06 89 PRO A O 1
ATOM 719 N N . GLU A 1 90 ? -13.117 -3.692 -9.777 1.00 81.31 90 GLU A N 1
ATOM 720 C CA . GLU A 1 90 ? -14.241 -3.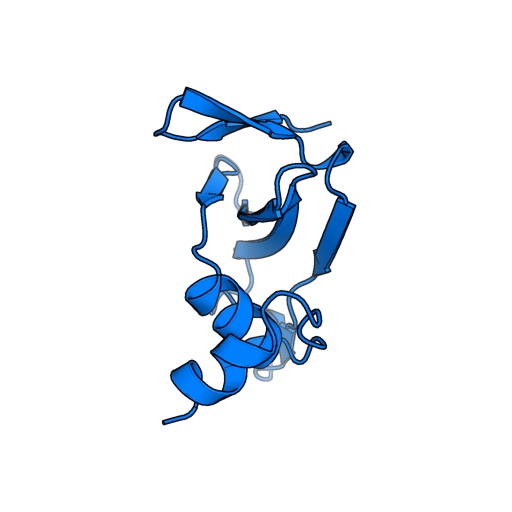120 -10.556 1.00 81.31 90 GLU A CA 1
ATOM 721 C C . GLU A 1 9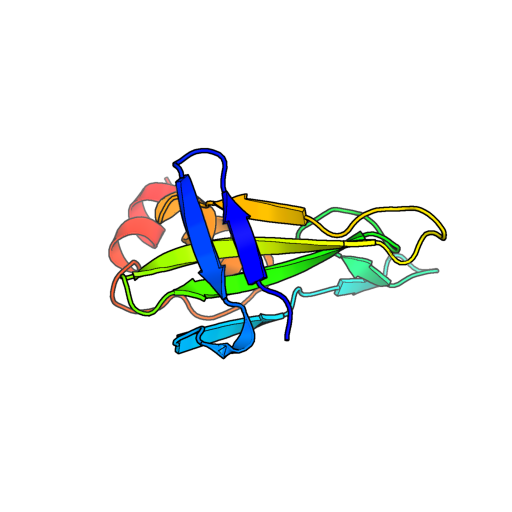0 ? -14.828 -1.828 -9.950 1.00 81.31 90 GLU A C 1
ATOM 723 O O . GLU A 1 90 ? -15.274 -0.935 -10.661 1.00 81.31 90 GLU A O 1
ATOM 728 N N . ASP A 1 91 ? -14.773 -1.695 -8.622 1.00 80.44 9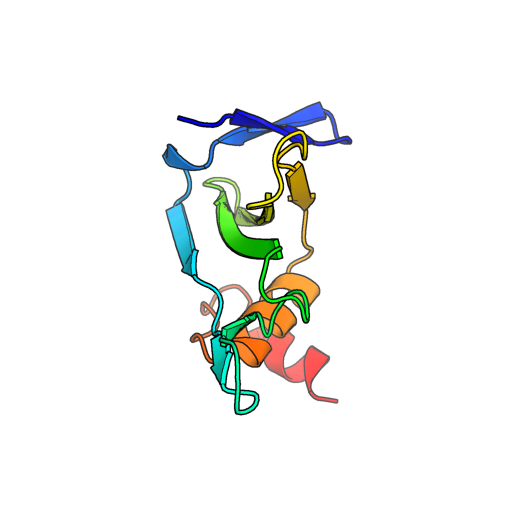1 ASP A N 1
ATOM 729 C CA . ASP A 1 91 ? -15.255 -0.535 -7.856 1.00 80.44 91 ASP A CA 1
ATOM 730 C C . ASP A 1 91 ? -14.569 0.790 -8.252 1.00 80.44 91 ASP A C 1
ATOM 732 O O . ASP A 1 91 ? -15.193 1.851 -8.266 1.00 80.44 91 ASP A O 1
ATOM 736 N N . ILE A 1 92 ? -13.283 0.714 -8.604 1.00 82.69 92 ILE A N 1
ATOM 737 C CA . ILE A 1 92 ? -12.429 1.851 -8.980 1.00 82.69 92 ILE A CA 1
ATOM 738 C C . ILE A 1 92 ? -11.888 1.714 -10.409 1.00 82.69 92 ILE A C 1
ATOM 740 O O . ILE A 1 92 ? -11.105 2.547 -10.851 1.00 82.69 92 ILE A O 1
ATOM 744 N N . GLU A 1 93 ? -12.338 0.707 -11.160 1.00 82.19 93 GLU A N 1
ATOM 745 C CA . GLU A 1 93 ? -11.945 0.489 -12.557 1.00 82.19 93 GLU A CA 1
ATOM 746 C C . GLU A 1 93 ? -12.316 1.685 -13.441 1.00 82.19 93 GLU A C 1
ATOM 748 O O . GLU A 1 93 ? -11.518 2.112 -14.268 1.00 82.19 93 GLU A O 1
ATOM 753 N N . ARG A 1 94 ? -13.457 2.331 -13.173 1.00 81.56 94 ARG A N 1
ATOM 754 C CA . ARG A 1 94 ? -13.870 3.575 -13.850 1.00 81.56 94 ARG A CA 1
ATOM 755 C C . ARG A 1 94 ? -12.854 4.722 -13.736 1.00 81.56 94 ARG A C 1
ATOM 757 O O . ARG A 1 94 ? -12.866 5.631 -14.553 1.00 81.56 94 ARG A O 1
ATOM 764 N N . LEU A 1 95 ? -12.004 4.710 -12.706 1.00 83.25 95 LEU A N 1
ATOM 765 C CA . LEU A 1 95 ? -10.972 5.731 -12.494 1.00 83.25 95 LEU A CA 1
ATOM 766 C C . LEU A 1 95 ? -9.673 5.407 -13.244 1.00 83.25 95 LEU A C 1
ATOM 768 O O . LEU A 1 95 ? -8.799 6.265 -13.337 1.00 83.25 95 LEU A O 1
ATOM 772 N N . VAL A 1 96 ? -9.531 4.188 -13.780 1.00 80.06 96 VAL A N 1
ATOM 773 C CA . VAL A 1 96 ? -8.412 3.814 -14.660 1.00 80.06 96 VAL A CA 1
ATOM 774 C C . VAL A 1 96 ? -8.426 4.673 -15.912 1.00 80.06 96 VAL A C 1
ATOM 776 O O . VAL A 1 96 ? -7.381 5.193 -16.288 1.00 80.06 96 VAL A O 1
ATOM 779 N N . GLU A 1 97 ? -9.604 4.854 -16.511 1.00 76.50 97 GLU A N 1
ATOM 780 C CA . GLU A 1 97 ? -9.785 5.711 -17.684 1.00 76.50 97 GLU A CA 1
ATOM 781 C C . GLU A 1 97 ? -9.367 7.153 -17.363 1.00 76.50 97 GLU A C 1
ATOM 783 O O . GLU A 1 97 ? -8.521 7.704 -18.056 1.00 76.50 97 GLU A O 1
ATOM 788 N N . GLU A 1 98 ? -9.837 7.700 -16.236 1.00 75.25 98 GLU A N 1
ATOM 789 C CA . GLU A 1 98 ? -9.529 9.070 -15.793 1.00 75.25 98 GLU A CA 1
ATOM 790 C C . GLU A 1 98 ? -8.035 9.289 -15.465 1.00 75.25 98 GLU A C 1
ATOM 792 O O . GLU A 1 98 ? -7.510 10.388 -15.617 1.00 75.25 98 GLU A O 1
ATOM 797 N N . CYS A 1 99 ? -7.320 8.250 -15.018 1.00 66.88 99 CYS A N 1
ATOM 798 C CA . CYS A 1 99 ? -5.887 8.334 -14.709 1.00 66.88 99 CYS A CA 1
ATOM 799 C C . CYS A 1 99 ? -4.968 8.136 -15.926 1.00 66.88 99 CYS A C 1
ATOM 801 O O . CYS A 1 99 ? -3.768 8.402 -15.812 1.00 66.88 99 CYS A O 1
ATOM 803 N N . CYS A 1 100 ? -5.486 7.611 -17.040 1.00 60.94 100 CYS A N 1
ATOM 804 C CA . CYS A 1 100 ? -4.715 7.314 -18.250 1.00 60.94 100 CYS A CA 1
ATOM 805 C C . CYS A 1 100 ? -4.808 8.403 -19.337 1.00 60.94 100 CYS A C 1
ATOM 807 O O . CYS A 1 100 ? -4.179 8.227 -20.385 1.00 60.94 100 CYS A O 1
ATOM 809 N N . GLU A 1 101 ? -5.549 9.493 -19.102 1.00 50.22 101 GLU A N 1
ATOM 810 C CA . GLU A 1 101 ? -5.681 10.651 -20.009 1.00 50.22 101 GLU A CA 1
ATOM 811 C C . GLU A 1 101 ? -4.584 11.720 -19.846 1.00 50.22 101 GLU A C 1
ATOM 813 O O . GLU A 1 101 ? -4.123 11.977 -18.707 1.00 50.22 101 GLU A O 1
#

pLDDT: mean 84.4, std 7.33, range [50.22, 92.62]

Secondary structure (DSSP, 8-state):
--EEE-TTS-EEESTT-SEEEEPPEEE-SSSEEETTTS-SSEEEEEEE-TTS-EEEEEEE-STTPPPEEEEE-HHHHHHHHHHHTPPPPHHHHHHHHHH--

Radius of gyration: 14.01 Å; Cα contacts (8 Å, |Δi|>4): 182; chains: 1; bounding box: 38×20×34 Å

Sequence (101 aa):
MTTYQLDDDTVVDTDRAVATWDEATDWDGSNHISRATGSQWLHARLYRSRKGRFYVEHTSQWQGSRDGVTLLDDAAAVRWLLLNGHPVPEDIERLVEECCE

Nearest PDB structures (foldseek):
  4jnf-assembly1_A  TM=5.411E-01  e=6.448E-02  Escherichia coli K-12
  7sny-assembly1_A  TM=6.939E-01  e=8.516E+00  Oplophorus gracilirostris
  4gfc-assembly1_A  TM=3.954E-01  e=7.560E+00  Caenorhabditis elegans
  7snx-assembly1_A  TM=3.364E-01  e=5.957E+00  Oplophorus gracilirostris
  7mjb-assembly2_B  TM=3.050E-01  e=7.123E+00  Oplophorus gracilirostris